Protein AF-A0A2S9G5W4-F1 (afdb_monomer_lite)

Sequence (85 aa):
PVLGEITVENLQRLTGGASRTTWAFDALGDGRRALILRTGPRADIHASMELEAHVQQRAAAAGAPVPHILAADNSPAAVGDPFLI

Foldseek 3Di:
DDPPDWDKADWAWDPDDPAWTKTWIWTDDPHIDIDMKTWDADDPPDDAQVRVLVVQVVCVVVVHPGDHWPDWDCDCVPPNGTMTD

Radius of gyration: 13.3 Å; chains: 1; bounding box: 33×28×31 Å

Structure (mmCIF, N/CA/C/O backbone):
data_AF-A0A2S9G5W4-F1
#
_entry.id   AF-A0A2S9G5W4-F1
#
loop_
_atom_site.group_PDB
_atom_site.id
_atom_site.type_symbol
_atom_site.label_atom_id
_atom_site.label_alt_id
_atom_site.label_comp_id
_atom_site.label_asym_id
_atom_site.label_entity_id
_atom_site.label_seq_id
_atom_site.pdbx_PDB_ins_code
_atom_site.Cartn_x
_atom_site.Cartn_y
_atom_site.Cartn_z
_atom_site.occupancy
_atom_site.B_iso_or_equiv
_atom_site.auth_seq_id
_atom_site.auth_comp_id
_atom_site.auth_asym_id
_atom_site.auth_atom_id
_atom_site.pdbx_PDB_model_num
ATOM 1 N N . PRO A 1 1 ? -12.647 -3.430 -1.997 1.00 58.84 1 PRO A N 1
ATOM 2 C CA . PRO A 1 1 ? -13.785 -2.506 -2.231 1.00 58.84 1 PRO A CA 1
ATOM 3 C C . PRO A 1 1 ? -13.488 -1.687 -3.489 1.00 58.84 1 PRO A C 1
ATOM 5 O O . PRO A 1 1 ? -12.355 -1.238 -3.622 1.00 58.84 1 PRO A O 1
ATOM 8 N N . VAL A 1 2 ? -14.443 -1.529 -4.409 1.00 68.50 2 VAL A N 1
ATOM 9 C CA . VAL A 1 2 ? -14.288 -0.605 -5.547 1.00 68.50 2 VAL A CA 1
ATOM 10 C C . VAL A 1 2 ? -14.703 0.776 -5.057 1.00 68.50 2 VAL A C 1
ATOM 12 O O . VAL A 1 2 ? -15.783 0.908 -4.490 1.00 68.50 2 VAL A O 1
ATOM 15 N N . LEU A 1 3 ? -13.829 1.774 -5.198 1.00 69.25 3 LEU A N 1
ATOM 16 C CA . LEU A 1 3 ? -14.067 3.096 -4.613 1.00 69.25 3 LEU A CA 1
ATOM 17 C C . LEU A 1 3 ? -14.963 4.001 -5.488 1.00 69.25 3 LEU A C 1
ATOM 19 O O . LEU A 1 3 ? -15.425 5.017 -4.987 1.00 69.25 3 LEU A O 1
ATOM 23 N N . GLY A 1 4 ? -15.212 3.650 -6.758 1.00 79.50 4 GLY A N 1
ATOM 24 C CA . GLY A 1 4 ? -15.904 4.509 -7.734 1.00 79.50 4 GLY A CA 1
ATOM 25 C C . GLY A 1 4 ? -14.936 5.331 -8.594 1.00 79.50 4 GLY A C 1
ATOM 26 O O . GLY A 1 4 ? -13.769 4.961 -8.722 1.00 79.50 4 GLY A O 1
ATOM 27 N N . GLU A 1 5 ? -15.418 6.416 -9.204 1.00 87.25 5 GLU A N 1
ATOM 28 C CA . GLU A 1 5 ? -14.564 7.413 -9.866 1.00 87.25 5 GLU A CA 1
ATOM 29 C C . GLU A 1 5 ? -13.879 8.276 -8.798 1.00 87.25 5 GLU A C 1
ATOM 31 O O . GLU A 1 5 ? -14.549 8.825 -7.924 1.00 87.25 5 GLU A O 1
ATOM 36 N N . ILE A 1 6 ? -12.545 8.349 -8.838 1.00 91.50 6 ILE A N 1
ATOM 37 C CA . ILE A 1 6 ? -11.728 8.982 -7.796 1.00 91.50 6 ILE A CA 1
ATOM 38 C C . ILE A 1 6 ? -10.731 9.939 -8.431 1.00 91.50 6 ILE A C 1
ATOM 40 O O . ILE A 1 6 ? -10.036 9.566 -9.378 1.00 91.50 6 ILE A O 1
ATOM 44 N N . THR A 1 7 ? -10.560 11.108 -7.825 1.00 95.44 7 THR A N 1
ATOM 45 C CA . THR A 1 7 ? -9.409 11.977 -8.088 1.00 95.44 7 THR A CA 1
ATOM 46 C C . THR A 1 7 ? -8.307 11.689 -7.073 1.00 95.44 7 THR A C 1
ATOM 48 O O . TH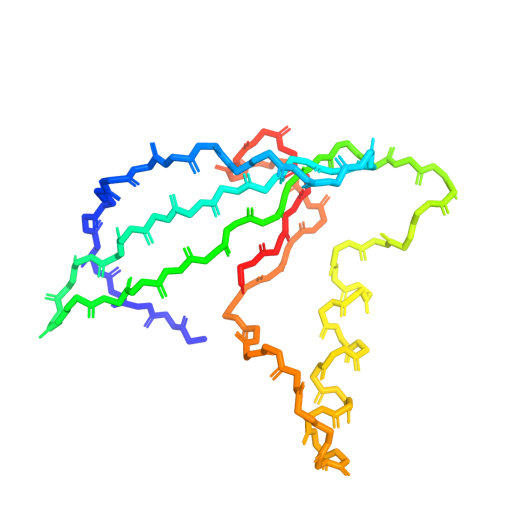R A 1 7 ? -8.565 11.607 -5.871 1.00 95.44 7 THR A O 1
ATOM 51 N N . VAL A 1 8 ? -7.069 11.544 -7.551 1.00 95.00 8 VAL A N 1
ATOM 52 C CA . VAL A 1 8 ? -5.882 11.396 -6.698 1.00 95.00 8 VAL A CA 1
ATOM 53 C C . VAL A 1 8 ? -5.195 12.748 -6.536 1.00 95.00 8 VAL A C 1
ATOM 55 O O . VAL A 1 8 ? -4.821 13.374 -7.526 1.00 95.00 8 VAL A O 1
ATOM 58 N N . GLU A 1 9 ? -4.986 13.175 -5.292 1.00 97.38 9 GLU A N 1
ATOM 59 C CA . GLU A 1 9 ? -4.309 14.432 -4.948 1.00 97.38 9 GLU A CA 1
ATOM 60 C C . GLU A 1 9 ? -3.184 14.228 -3.922 1.00 97.38 9 GLU A C 1
ATOM 62 O O . GLU A 1 9 ? -3.054 13.167 -3.311 1.00 97.38 9 GLU A O 1
ATOM 67 N N . ASN A 1 10 ? -2.364 15.269 -3.726 1.00 96.88 10 ASN A N 1
ATOM 68 C CA . ASN A 1 10 ? -1.312 15.348 -2.701 1.00 96.88 10 ASN A CA 1
ATOM 69 C C . ASN A 1 10 ? -0.355 14.143 -2.681 1.00 96.88 10 ASN A C 1
ATOM 71 O O . ASN A 1 10 ? 0.078 13.700 -1.618 1.00 96.88 10 ASN A O 1
ATOM 75 N N . LEU A 1 11 ? -0.017 13.611 -3.860 1.00 96.75 11 LEU A N 1
ATOM 76 C CA . LEU A 1 11 ? 0.910 12.493 -3.987 1.00 96.75 11 LEU A CA 1
ATOM 77 C C . LEU A 1 11 ? 2.313 12.906 -3.520 1.00 96.75 11 LEU A C 1
ATOM 79 O O . LEU A 1 11 ? 3.002 13.690 -4.176 1.00 96.75 11 LEU A O 1
ATOM 83 N N . GLN A 1 12 ? 2.752 12.341 -2.401 1.00 96.75 12 GLN A N 1
ATOM 84 C CA . GLN A 1 12 ? 4.032 12.643 -1.777 1.00 96.75 12 GLN A CA 1
ATOM 85 C C . GLN A 1 12 ? 4.813 11.364 -1.493 1.00 96.75 12 GLN A C 1
ATOM 87 O O . GLN A 1 12 ? 4.327 10.443 -0.838 1.00 96.75 12 GLN A O 1
ATOM 92 N N . ARG A 1 13 ? 6.074 11.326 -1.930 1.00 94.94 13 ARG A N 1
ATOM 93 C CA . ARG A 1 13 ? 6.992 10.244 -1.566 1.00 94.94 13 ARG A CA 1
ATOM 94 C C . ARG A 1 13 ? 7.397 10.382 -0.101 1.00 94.94 13 ARG A C 1
ATOM 96 O O . ARG A 1 13 ? 7.885 11.436 0.305 1.00 94.94 13 ARG A O 1
ATOM 103 N N . LEU A 1 14 ? 7.243 9.313 0.674 1.00 93.94 14 LEU A N 1
ATOM 104 C CA . LEU A 1 14 ? 7.696 9.256 2.061 1.00 93.94 14 LEU A CA 1
ATOM 105 C C . LEU A 1 14 ? 9.140 8.753 2.131 1.00 93.94 14 LEU A C 1
ATOM 107 O O . LEU A 1 14 ? 9.550 7.859 1.386 1.00 93.94 14 LEU A O 1
ATOM 111 N N . THR A 1 15 ? 9.921 9.327 3.043 1.00 84.31 15 THR A N 1
ATOM 112 C CA . THR A 1 15 ? 11.290 8.893 3.324 1.00 84.31 15 THR A CA 1
ATOM 113 C C . THR A 1 15 ? 11.261 7.801 4.393 1.00 84.31 15 THR A C 1
ATOM 115 O O . THR A 1 15 ? 11.006 8.052 5.566 1.00 84.31 15 THR A O 1
ATOM 118 N N . GLY A 1 16 ? 11.487 6.555 3.979 1.00 68.50 16 GLY A N 1
ATOM 119 C CA . GLY A 1 16 ? 11.495 5.399 4.876 1.00 68.50 16 GLY A CA 1
ATOM 120 C C . GLY A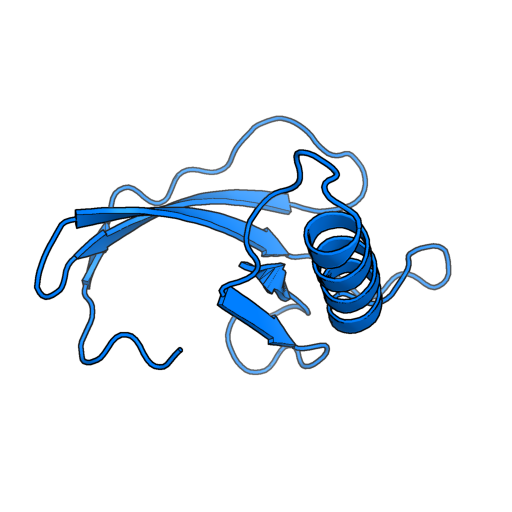 1 16 ? 11.124 4.114 4.143 1.00 68.50 16 GLY A C 1
ATOM 121 O O . GLY A 1 16 ? 10.081 4.040 3.498 1.00 68.50 16 GLY A O 1
ATOM 122 N N . GLY A 1 17 ? 11.992 3.105 4.237 1.00 61.88 17 GLY A N 1
ATOM 123 C CA . GLY A 1 17 ? 11.855 1.830 3.529 1.00 61.88 17 GLY A CA 1
ATOM 124 C C . GLY A 1 17 ? 12.999 1.615 2.544 1.00 61.88 17 GLY A C 1
ATOM 125 O O . GLY A 1 17 ? 12.991 2.151 1.444 1.00 61.88 17 GLY A O 1
ATOM 126 N N . ALA A 1 18 ? 13.993 0.818 2.939 1.00 65.06 18 ALA A N 1
ATOM 127 C CA . ALA A 1 18 ? 15.113 0.471 2.060 1.00 65.06 18 ALA A CA 1
ATOM 128 C C . ALA A 1 18 ? 14.690 -0.464 0.908 1.00 65.06 18 ALA A C 1
ATOM 130 O O . ALA A 1 18 ? 15.326 -0.478 -0.139 1.00 65.06 18 ALA A O 1
ATOM 131 N N . SER A 1 19 ? 13.613 -1.234 1.097 1.00 76.81 19 SER A N 1
ATOM 132 C CA . SER A 1 19 ? 13.189 -2.282 0.158 1.00 76.81 19 SER A CA 1
ATOM 133 C C . SER A 1 19 ? 12.156 -1.830 -0.873 1.00 76.81 19 SER A C 1
ATOM 135 O O . SER A 1 19 ? 12.094 -2.395 -1.960 1.00 76.81 19 SER A O 1
ATOM 137 N N . ARG A 1 20 ? 11.301 -0.860 -0.526 1.00 89.00 20 ARG A N 1
ATOM 138 C CA . ARG A 1 20 ? 10.152 -0.428 -1.338 1.00 89.00 20 ARG A CA 1
ATOM 139 C C . ARG A 1 20 ? 9.920 1.063 -1.193 1.00 89.00 20 ARG A C 1
ATOM 141 O O . ARG A 1 20 ? 10.153 1.627 -0.126 1.00 89.00 20 ARG A O 1
ATOM 148 N N . THR A 1 21 ? 9.406 1.675 -2.251 1.00 92.38 21 THR A N 1
ATOM 149 C CA . THR A 1 21 ? 8.974 3.067 -2.200 1.00 92.38 21 THR A CA 1
ATOM 150 C C . THR A 1 21 ? 7.594 3.154 -1.564 1.00 92.38 21 THR A C 1
ATOM 152 O O . THR A 1 21 ? 6.685 2.401 -1.913 1.00 92.38 21 THR A O 1
ATOM 155 N N . THR A 1 22 ? 7.442 4.102 -0.644 1.00 94.62 22 THR A N 1
ATOM 156 C CA . THR A 1 22 ? 6.165 4.415 -0.007 1.00 94.62 22 THR A CA 1
ATOM 157 C C . THR A 1 22 ? 5.724 5.814 -0.418 1.00 94.62 22 THR A C 1
ATOM 159 O O . THR A 1 22 ? 6.525 6.751 -0.406 1.00 94.62 22 THR A O 1
ATOM 162 N N . TRP A 1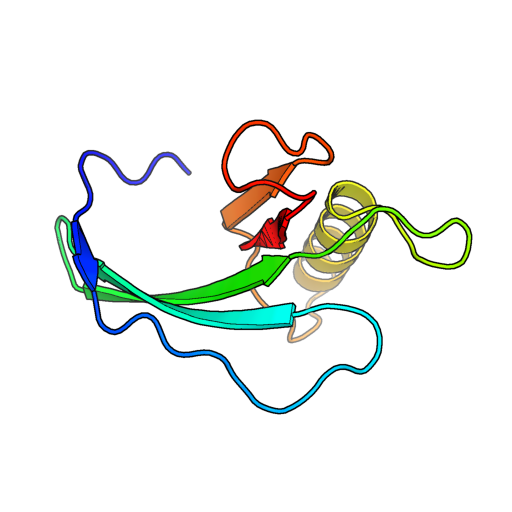 23 ? 4.451 5.955 -0.763 1.00 96.12 23 TRP A N 1
ATOM 163 C CA . TRP A 1 23 ? 3.807 7.220 -1.088 1.00 96.12 23 TRP A CA 1
ATOM 164 C C . TRP A 1 23 ? 2.604 7.435 -0.177 1.00 96.12 23 TRP A C 1
ATOM 166 O O . TRP A 1 23 ? 1.881 6.485 0.107 1.00 96.12 23 TRP A O 1
ATOM 176 N N . ALA A 1 24 ? 2.375 8.673 0.241 1.00 97.25 24 ALA A N 1
ATOM 177 C CA . ALA A 1 24 ? 1.096 9.118 0.777 1.00 97.25 24 ALA A CA 1
ATOM 178 C C . ALA A 1 24 ? 0.329 9.867 -0.316 1.00 97.25 24 ALA A C 1
ATOM 180 O O . ALA A 1 24 ? 0.943 10.565 -1.122 1.00 97.25 24 ALA A O 1
ATOM 181 N N . PHE A 1 25 ? -0.989 9.709 -0.357 1.00 97.38 25 PHE A N 1
ATOM 182 C CA . PHE A 1 25 ? -1.863 10.434 -1.279 1.00 97.38 25 PHE A CA 1
ATOM 183 C C . PHE A 1 25 ? -3.285 10.518 -0.725 1.00 97.38 25 PHE A C 1
ATOM 185 O O . PHE A 1 25 ? -3.654 9.780 0.189 1.00 97.38 25 PHE A O 1
ATOM 192 N N . ASP A 1 26 ? -4.097 11.398 -1.298 1.00 97.50 26 ASP A N 1
ATOM 193 C CA . ASP 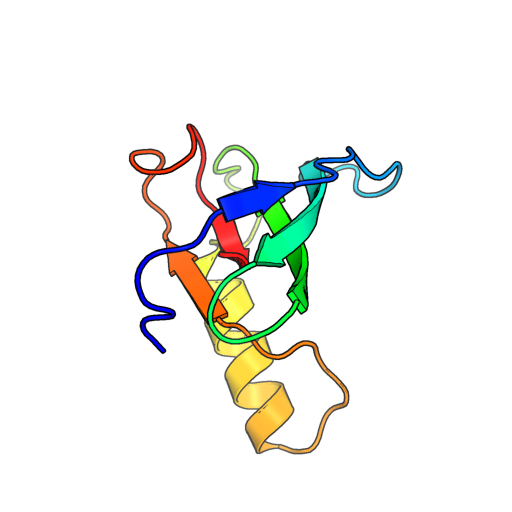A 1 26 ? -5.524 11.479 -1.020 1.00 97.50 26 ASP A CA 1
ATOM 194 C C . ASP A 1 26 ? -6.337 10.922 -2.187 1.00 97.50 26 ASP A C 1
ATOM 196 O O . ASP A 1 26 ? -6.080 11.239 -3.346 1.00 97.50 26 ASP A O 1
ATOM 200 N N . ALA A 1 27 ? -7.350 10.124 -1.863 1.00 95.00 27 ALA A N 1
ATOM 201 C CA . ALA A 1 27 ? -8.412 9.701 -2.764 1.00 95.00 27 ALA A CA 1
ATOM 202 C C . ALA A 1 27 ? -9.669 10.540 -2.490 1.00 95.00 27 ALA A C 1
ATOM 204 O O . ALA A 1 27 ? -10.208 10.495 -1.379 1.00 95.00 27 ALA A O 1
ATOM 205 N N . LEU A 1 28 ? -10.124 11.302 -3.486 1.00 95.31 28 LEU A N 1
ATOM 206 C CA . LEU A 1 28 ? -11.326 12.132 -3.425 1.00 95.31 28 LEU A CA 1
ATOM 207 C C . LEU A 1 28 ? -12.437 11.501 -4.276 1.00 95.31 28 LEU A C 1
ATOM 209 O O . LEU A 1 28 ? -12.308 11.418 -5.495 1.00 95.31 28 LEU A O 1
ATOM 213 N N . GLY A 1 29 ? -13.515 11.076 -3.618 1.00 90.81 29 GLY A N 1
ATOM 214 C CA . GLY A 1 29 ? -14.775 10.624 -4.227 1.00 90.81 29 GLY A CA 1
ATOM 215 C C . GLY A 1 29 ? -15.950 11.186 -3.423 1.00 90.81 29 GLY A C 1
ATOM 216 O O . GLY A 1 29 ? -15.995 12.388 -3.172 1.00 90.81 29 GLY A O 1
ATOM 217 N N . ASP A 1 30 ? -16.823 10.323 -2.893 1.00 88.62 30 ASP A N 1
ATOM 218 C CA . ASP A 1 30 ? -17.890 10.714 -1.941 1.00 88.62 30 ASP A CA 1
ATOM 219 C C . ASP A 1 30 ? -17.360 11.376 -0.650 1.00 88.62 30 ASP A C 1
ATOM 221 O O . ASP A 1 30 ? -18.096 11.991 0.121 1.00 88.62 30 ASP A O 1
ATOM 225 N N . GLY A 1 31 ? -16.060 11.242 -0.400 1.00 90.44 31 GLY A N 1
ATOM 226 C CA . GLY A 1 31 ? -15.325 11.951 0.631 1.00 90.44 31 GLY A CA 1
ATOM 227 C C . GLY A 1 31 ? -13.827 11.890 0.354 1.00 90.44 31 GLY A C 1
ATOM 228 O O . GLY A 1 31 ? -13.379 11.263 -0.609 1.00 90.44 31 GLY A O 1
ATOM 229 N N . ARG A 1 32 ? -13.043 12.530 1.222 1.00 94.00 32 ARG A N 1
ATOM 230 C CA . ARG A 1 32 ? -11.579 12.471 1.178 1.00 94.00 32 ARG A CA 1
ATOM 231 C C . ARG A 1 32 ? -11.073 11.343 2.068 1.00 94.00 32 ARG A C 1
ATOM 233 O O . ARG A 1 32 ? -11.392 11.300 3.256 1.00 94.00 32 ARG A O 1
ATOM 240 N N . ARG A 1 33 ? -10.246 10.460 1.511 1.00 94.31 33 ARG A N 1
ATOM 241 C CA . ARG A 1 33 ? -9.549 9.404 2.250 1.00 94.31 33 ARG A CA 1
ATOM 242 C C . ARG A 1 33 ? -8.044 9.516 2.024 1.00 94.31 33 ARG A C 1
ATOM 244 O O . ARG A 1 33 ? -7.589 9.395 0.892 1.00 94.31 33 ARG A O 1
ATOM 251 N N . ALA A 1 34 ? -7.286 9.680 3.104 1.00 96.50 34 ALA A N 1
ATOM 252 C CA . ALA A 1 34 ? -5.830 9.579 3.067 1.00 96.50 34 ALA A CA 1
ATOM 253 C C . ALA A 1 34 ? -5.410 8.106 2.939 1.00 96.50 34 ALA A C 1
ATOM 255 O O . ALA A 1 34 ? -5.913 7.252 3.675 1.00 96.50 34 ALA A O 1
ATOM 256 N N . LEU A 1 35 ? -4.507 7.817 2.007 1.00 96.38 35 LEU A N 1
ATOM 257 C CA . LEU A 1 35 ? -4.061 6.477 1.638 1.00 96.38 35 LEU A CA 1
ATOM 258 C C . LEU A 1 35 ? -2.539 6.402 1.530 1.00 96.38 35 LEU A C 1
ATOM 260 O O . LEU A 1 35 ? -1.852 7.405 1.331 1.00 96.38 35 LEU A O 1
ATOM 264 N N . ILE A 1 36 ? -2.026 5.178 1.648 1.00 96.19 36 ILE A N 1
ATOM 265 C CA . ILE A 1 36 ? -0.613 4.861 1.476 1.00 96.19 36 ILE A CA 1
ATOM 266 C C . ILE A 1 36 ? -0.481 3.879 0.319 1.00 96.19 36 ILE A C 1
ATOM 268 O O . ILE A 1 36 ? -1.168 2.870 0.296 1.00 96.19 36 ILE A O 1
ATOM 272 N N . LEU A 1 37 ? 0.425 4.148 -0.614 1.00 95.62 37 LEU A N 1
ATOM 273 C CA . LEU A 1 37 ? 0.841 3.203 -1.645 1.00 95.62 37 LEU A CA 1
ATOM 274 C C . LEU A 1 37 ? 2.239 2.697 -1.299 1.00 95.62 37 LEU A C 1
ATOM 276 O O . LEU A 1 37 ? 3.178 3.486 -1.185 1.00 95.62 37 LEU A O 1
ATOM 280 N N . ARG A 1 38 ? 2.399 1.381 -1.186 1.00 95.00 38 ARG A N 1
ATOM 281 C CA . ARG A 1 38 ? 3.710 0.724 -1.146 1.00 95.00 38 ARG A CA 1
ATOM 282 C C . ARG A 1 38 ? 3.936 0.033 -2.478 1.00 95.00 38 ARG A C 1
ATOM 284 O O . ARG A 1 38 ? 3.127 -0.792 -2.885 1.00 95.00 38 ARG A O 1
ATOM 291 N N . THR A 1 39 ? 5.036 0.360 -3.143 1.00 94.75 39 THR A N 1
ATOM 292 C CA . THR A 1 39 ? 5.354 -0.153 -4.478 1.00 94.75 39 THR A CA 1
ATOM 293 C C . THR A 1 39 ? 6.854 -0.377 -4.650 1.00 94.75 39 THR A C 1
ATOM 295 O O . THR A 1 39 ? 7.678 0.283 -4.007 1.00 94.75 39 THR A O 1
ATOM 298 N N . GLY A 1 40 ? 7.224 -1.345 -5.476 1.00 91.00 40 GLY A N 1
ATOM 299 C CA . GLY A 1 40 ? 8.611 -1.594 -5.841 1.00 91.00 40 GLY A CA 1
ATOM 300 C C . GLY A 1 40 ? 8.799 -2.942 -6.525 1.00 91.00 40 GLY A C 1
ATOM 301 O O . GLY A 1 40 ? 7.922 -3.807 -6.433 1.00 91.00 40 GLY A O 1
ATOM 302 N N . PRO A 1 41 ? 9.958 -3.142 -7.169 1.00 85.25 41 PRO A N 1
ATOM 303 C CA . PRO A 1 41 ? 10.205 -4.315 -7.982 1.00 85.25 41 PRO A CA 1
ATOM 304 C C . PRO A 1 41 ? 10.117 -5.587 -7.145 1.00 85.25 41 PRO A C 1
ATOM 306 O O . PRO A 1 41 ? 10.423 -5.616 -5.946 1.00 85.25 41 PRO A O 1
ATOM 309 N N . ARG A 1 42 ? 9.733 -6.680 -7.804 1.00 72.94 42 ARG A N 1
ATOM 310 C CA . ARG A 1 42 ? 9.820 -8.001 -7.194 1.00 72.94 42 ARG A CA 1
ATOM 311 C C . ARG A 1 42 ? 11.298 -8.330 -6.977 1.00 72.94 42 ARG A C 1
ATOM 313 O O . ARG A 1 42 ? 12.037 -8.497 -7.939 1.00 72.94 42 ARG A O 1
ATOM 320 N N . ALA A 1 43 ? 11.714 -8.424 -5.720 1.00 70.88 43 ALA A N 1
ATOM 321 C CA . ALA A 1 43 ? 13.020 -8.952 -5.351 1.00 70.88 43 ALA A CA 1
ATOM 322 C C . ALA A 1 43 ? 12.839 -10.346 -4.747 1.00 70.88 43 ALA A C 1
ATOM 324 O O . ALA A 1 43 ? 11.927 -10.544 -3.944 1.00 70.88 43 ALA A O 1
ATOM 325 N N . ASP A 1 44 ? 13.723 -11.286 -5.083 1.00 65.81 44 ASP A N 1
ATOM 326 C CA . ASP A 1 44 ? 13.630 -12.687 -4.635 1.00 65.81 44 ASP A CA 1
ATOM 327 C C . ASP A 1 44 ? 13.666 -12.847 -3.105 1.00 65.81 44 ASP A C 1
ATOM 329 O O . ASP A 1 44 ? 13.180 -13.834 -2.561 1.00 65.81 44 ASP A O 1
ATOM 333 N N . ILE A 1 45 ? 14.206 -11.850 -2.400 1.00 78.12 45 ILE A N 1
ATOM 334 C CA . ILE A 1 45 ? 14.314 -11.816 -0.937 1.00 78.12 45 ILE A CA 1
ATOM 335 C C . ILE A 1 45 ? 13.068 -11.256 -0.231 1.00 78.12 45 ILE A C 1
ATOM 337 O O . ILE A 1 45 ? 12.991 -11.297 0.997 1.00 78.12 45 ILE A O 1
ATOM 341 N N . HIS A 1 46 ? 12.113 -10.681 -0.967 1.00 81.44 46 HIS A N 1
ATOM 342 C CA . HIS A 1 46 ? 10.940 -10.022 -0.394 1.00 81.44 46 HIS A CA 1
ATOM 343 C C . HIS A 1 46 ? 9.664 -10.809 -0.695 1.00 81.44 46 HIS A C 1
ATOM 345 O O . HIS A 1 46 ? 9.468 -11.314 -1.800 1.00 81.44 46 HIS A O 1
ATOM 351 N N . ALA A 1 47 ? 8.766 -10.882 0.292 1.00 86.88 47 ALA A N 1
ATOM 352 C CA . ALA A 1 47 ? 7.429 -11.424 0.085 1.00 86.88 47 ALA A CA 1
ATOM 353 C C . ALA A 1 47 ? 6.719 -10.660 -1.044 1.00 86.88 47 ALA A C 1
ATOM 355 O O . ALA A 1 47 ? 6.923 -9.457 -1.223 1.00 86.88 47 ALA A O 1
ATOM 356 N N . SER A 1 48 ? 5.876 -11.346 -1.815 1.00 92.62 48 SER A N 1
ATOM 357 C CA . SER A 1 48 ? 5.058 -10.677 -2.827 1.00 92.62 48 SER A CA 1
ATOM 358 C C . SER A 1 48 ? 4.066 -9.706 -2.166 1.00 92.62 48 SER A C 1
ATOM 360 O O . SER A 1 48 ? 3.756 -9.836 -0.978 1.00 92.62 48 SER A O 1
ATOM 362 N N . MET A 1 49 ? 3.572 -8.718 -2.915 1.00 94.50 49 MET A N 1
ATOM 363 C CA . MET A 1 49 ? 2.647 -7.717 -2.369 1.00 94.50 49 MET A CA 1
ATOM 364 C C . MET A 1 49 ? 1.332 -8.354 -1.919 1.00 94.50 49 MET A C 1
ATOM 366 O O . MET A 1 49 ? 0.843 -8.051 -0.833 1.00 94.50 49 MET A O 1
ATOM 370 N N . GLU A 1 50 ? 0.807 -9.303 -2.696 1.00 95.88 50 GLU A N 1
ATOM 371 C CA . GLU A 1 50 ? -0.390 -10.061 -2.312 1.00 95.88 50 GLU A CA 1
ATOM 372 C C . GLU A 1 50 ? -0.160 -10.933 -1.071 1.00 95.88 50 GLU A C 1
ATOM 374 O O . GLU A 1 50 ? -1.056 -11.054 -0.236 1.00 95.88 50 GLU A O 1
ATOM 379 N N . LEU A 1 51 ? 1.037 -11.513 -0.901 1.00 95.62 51 LEU A N 1
ATOM 380 C CA . LEU A 1 51 ? 1.354 -12.294 0.296 1.00 95.62 51 LEU A CA 1
ATOM 381 C C . LEU A 1 51 ? 1.424 -11.396 1.539 1.00 95.62 51 LEU A C 1
ATOM 383 O O . LEU A 1 51 ? 0.838 -11.735 2.567 1.00 95.62 51 LEU A O 1
ATOM 387 N N . GLU A 1 52 ? 2.081 -10.236 1.449 1.00 94.50 52 GLU A N 1
ATOM 388 C CA . GLU A 1 52 ? 2.094 -9.246 2.538 1.00 94.50 52 GLU A CA 1
ATOM 389 C C . GLU A 1 52 ? 0.688 -8.744 2.880 1.00 94.50 52 GLU A C 1
ATOM 391 O O . GLU A 1 52 ? 0.351 -8.602 4.059 1.00 94.50 52 GLU A O 1
ATOM 396 N N . ALA A 1 53 ? -0.139 -8.488 1.866 1.00 96.94 53 ALA A N 1
ATOM 397 C CA . ALA A 1 53 ? -1.533 -8.111 2.045 1.00 96.94 53 ALA A CA 1
ATOM 398 C C . ALA A 1 53 ? -2.327 -9.209 2.765 1.00 96.94 53 ALA A C 1
ATOM 400 O O . ALA A 1 53 ? -3.025 -8.924 3.739 1.00 96.94 53 ALA A O 1
ATOM 401 N N . HIS A 1 54 ? -2.181 -10.467 2.341 1.00 97.69 54 HIS A N 1
ATOM 402 C CA . HIS A 1 54 ? -2.894 -11.588 2.944 1.00 97.69 54 HIS A CA 1
ATOM 403 C C . HIS A 1 54 ? -2.500 -11.792 4.411 1.00 97.69 54 HIS A C 1
ATOM 405 O O . HIS A 1 54 ? -3.368 -11.945 5.269 1.00 97.69 54 HIS A O 1
ATOM 411 N N . VAL A 1 55 ? -1.204 -11.731 4.731 1.00 97.44 55 VAL A N 1
ATOM 412 C CA . VAL A 1 55 ? -0.720 -11.837 6.117 1.00 97.44 55 VAL A CA 1
ATOM 413 C C . VAL A 1 55 ? -1.307 -10.726 6.989 1.00 97.44 55 VAL A C 1
ATOM 415 O O . VAL A 1 55 ? -1.809 -11.013 8.076 1.00 97.44 55 VAL A O 1
ATOM 418 N N . GLN A 1 56 ? -1.318 -9.478 6.510 1.00 97.50 56 GLN A N 1
ATOM 419 C CA . GLN A 1 56 ? -1.918 -8.360 7.245 1.00 97.50 56 GLN A CA 1
ATOM 420 C C . GLN A 1 56 ? -3.429 -8.538 7.427 1.00 97.50 56 GLN A C 1
ATOM 422 O O . GLN A 1 56 ? -3.931 -8.370 8.532 1.00 97.50 56 GLN A O 1
ATOM 427 N N . GLN A 1 57 ? -4.164 -8.967 6.401 1.00 97.75 57 GLN A N 1
ATOM 428 C CA . GLN A 1 57 ? -5.600 -9.243 6.526 1.00 97.75 57 GLN A CA 1
ATO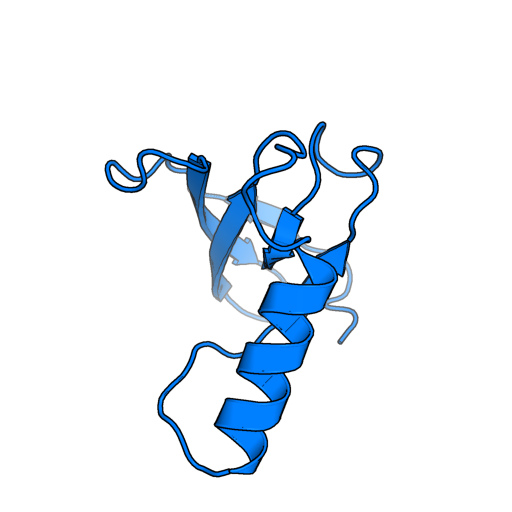M 429 C C . GLN A 1 57 ? -5.894 -10.341 7.560 1.00 97.75 57 GLN A C 1
ATOM 431 O O . GLN A 1 57 ? -6.827 -10.215 8.354 1.00 97.75 57 GLN A O 1
ATOM 436 N N . ARG A 1 58 ? -5.081 -11.405 7.600 1.00 98.19 58 ARG A N 1
ATOM 437 C CA . ARG A 1 58 ? -5.200 -12.469 8.611 1.00 98.19 58 ARG A CA 1
ATOM 438 C C . ARG A 1 58 ? -4.855 -11.963 10.011 1.00 98.19 58 ARG A C 1
ATOM 440 O O . ARG A 1 58 ? -5.549 -12.317 10.959 1.00 98.19 58 ARG A O 1
ATOM 447 N N . ALA A 1 59 ? -3.832 -11.121 10.142 1.00 98.31 59 ALA A N 1
ATOM 448 C CA . ALA A 1 59 ? -3.478 -10.486 11.408 1.00 98.31 59 ALA A CA 1
ATOM 449 C C . ALA A 1 59 ? -4.603 -9.564 11.914 1.00 98.31 59 ALA A C 1
ATOM 451 O O . ALA A 1 59 ? -4.957 -9.630 13.090 1.00 98.31 59 ALA A O 1
ATOM 452 N N . ALA A 1 60 ? -5.231 -8.785 11.026 1.00 98.00 60 ALA A N 1
ATOM 453 C CA . ALA A 1 60 ? -6.400 -7.968 11.350 1.00 98.00 60 ALA A CA 1
ATOM 454 C C . ALA A 1 60 ? -7.574 -8.829 11.842 1.00 98.00 60 ALA A C 1
ATOM 456 O O . ALA A 1 60 ? -8.187 -8.513 12.858 1.00 98.00 60 ALA A O 1
ATOM 457 N N . ALA A 1 61 ? -7.849 -9.956 11.173 1.00 97.94 61 ALA A N 1
ATOM 458 C CA . ALA A 1 61 ? -8.881 -10.905 11.599 1.00 97.94 61 ALA A CA 1
ATOM 459 C C . ALA A 1 61 ? -8.592 -11.537 12.975 1.00 97.94 61 ALA A C 1
ATOM 461 O O . ALA A 1 61 ? -9.520 -11.943 13.670 1.00 97.94 61 ALA A O 1
ATOM 462 N N . ALA A 1 62 ? -7.321 -11.594 13.383 1.00 98.38 62 ALA A N 1
ATOM 463 C CA . ALA A 1 62 ? -6.893 -12.023 14.712 1.00 98.38 62 ALA A CA 1
ATOM 464 C C . ALA A 1 62 ? -6.856 -10.880 15.753 1.00 98.38 62 ALA A C 1
ATOM 466 O O . ALA A 1 62 ? -6.476 -11.115 16.897 1.00 98.38 62 ALA A O 1
ATOM 467 N N . GLY A 1 63 ? -7.241 -9.653 15.380 1.00 98.00 63 GLY A N 1
ATOM 468 C CA . GLY A 1 63 ? -7.297 -8.489 16.271 1.00 98.00 63 GLY A CA 1
ATOM 469 C C . GLY A 1 63 ? -5.998 -7.684 16.379 1.00 98.00 63 GLY A C 1
ATOM 470 O O . GLY A 1 63 ? -5.906 -6.798 17.228 1.00 98.00 63 GLY A O 1
ATOM 471 N N . ALA A 1 64 ? -4.991 -7.959 15.545 1.00 98.31 64 ALA A N 1
ATOM 472 C CA . ALA A 1 64 ? -3.765 -7.166 15.529 1.00 98.31 64 ALA A CA 1
ATOM 473 C C . ALA A 1 64 ? -4.012 -5.757 14.942 1.00 98.31 64 ALA A C 1
ATOM 475 O O . ALA A 1 64 ? -4.757 -5.627 13.965 1.00 98.31 64 ALA A O 1
ATOM 476 N N . PRO A 1 65 ? -3.362 -4.701 15.472 1.00 97.12 65 PRO A N 1
ATOM 477 C CA . PRO A 1 65 ? -3.498 -3.338 14.964 1.00 97.12 65 PRO A CA 1
ATOM 478 C C . PRO A 1 65 ? -2.642 -3.146 13.706 1.00 97.12 65 PRO A C 1
ATOM 480 O O . PRO A 1 65 ? -1.522 -2.642 13.760 1.00 97.12 65 PRO A O 1
ATOM 483 N N . VAL A 1 66 ? -3.165 -3.580 12.564 1.00 97.12 66 VAL A N 1
ATOM 484 C CA . VAL A 1 66 ? -2.504 -3.470 11.256 1.00 97.12 66 VAL A CA 1
ATOM 485 C C . VAL A 1 66 ? -3.317 -2.593 10.297 1.00 97.12 66 VAL A C 1
ATOM 487 O O . VAL A 1 66 ? -4.524 -2.430 10.496 1.00 97.12 66 VAL A O 1
ATOM 490 N N . PRO A 1 67 ? -2.689 -2.026 9.251 1.00 94.44 67 PRO A N 1
ATOM 491 C CA . PRO A 1 67 ? -3.407 -1.285 8.220 1.00 94.44 67 PRO A CA 1
ATOM 492 C C . PRO A 1 67 ? -4.483 -2.131 7.527 1.00 94.44 67 PRO A C 1
ATOM 494 O O . PRO A 1 67 ? -4.315 -3.332 7.304 1.00 94.44 67 PRO A O 1
ATOM 497 N N . HIS A 1 68 ? -5.585 -1.486 7.145 1.00 94.94 68 HIS A N 1
ATOM 498 C CA . HIS A 1 68 ? -6.613 -2.116 6.324 1.00 94.94 68 HIS A CA 1
ATOM 499 C C . HIS A 1 68 ? -6.207 -2.082 4.848 1.00 94.94 68 HIS A C 1
ATOM 501 O O . HIS A 1 68 ? -6.099 -1.004 4.271 1.00 94.94 68 HIS A O 1
ATOM 507 N N . ILE A 1 69 ? -6.034 -3.259 4.247 1.00 96.00 69 ILE A N 1
ATOM 508 C CA . ILE A 1 69 ? -5.653 -3.389 2.838 1.00 96.00 69 ILE A CA 1
ATOM 509 C C . ILE A 1 69 ? -6.865 -3.158 1.934 1.00 96.00 69 ILE A C 1
ATOM 511 O O . ILE A 1 69 ? -7.861 -3.881 2.026 1.00 96.00 69 ILE A O 1
ATOM 515 N N . LEU A 1 70 ? -6.755 -2.191 1.027 1.00 94.44 70 LEU A N 1
ATOM 516 C CA . LEU A 1 70 ? -7.753 -1.887 0.006 1.00 94.44 70 LEU A CA 1
ATOM 517 C C . LEU A 1 70 ? -7.504 -2.648 -1.292 1.00 94.44 70 LEU A C 1
ATOM 519 O O . LEU A 1 70 ? -8.470 -3.115 -1.903 1.00 94.44 70 LEU A O 1
ATOM 523 N N . ALA A 1 71 ? -6.240 -2.769 -1.701 1.00 94.69 71 ALA A N 1
ATOM 524 C CA . ALA A 1 71 ? -5.843 -3.467 -2.918 1.00 94.69 71 ALA A CA 1
ATOM 525 C C . ALA A 1 71 ? -4.401 -3.978 -2.826 1.00 94.69 71 ALA A C 1
ATOM 527 O O . ALA A 1 71 ? -3.549 -3.360 -2.196 1.00 94.69 71 ALA A O 1
ATOM 528 N N . ALA A 1 72 ? -4.121 -5.093 -3.493 1.00 96.44 72 ALA A N 1
ATOM 529 C CA . ALA A 1 72 ? -2.766 -5.564 -3.736 1.00 96.44 72 ALA A CA 1
ATOM 530 C C . ALA A 1 72 ? -2.737 -6.331 -5.055 1.00 96.44 72 ALA A C 1
ATOM 532 O O . ALA A 1 72 ? -3.672 -7.077 -5.341 1.00 96.44 72 ALA A O 1
ATOM 533 N N . ASP A 1 73 ? -1.677 -6.137 -5.831 1.00 96.00 73 ASP A N 1
ATOM 534 C CA . ASP A 1 73 ? -1.472 -6.817 -7.107 1.00 96.00 73 ASP A CA 1
ATOM 535 C C . ASP A 1 73 ? 0.028 -7.060 -7.309 1.00 96.00 73 ASP A C 1
ATOM 537 O O . ASP A 1 73 ? 0.865 -6.177 -7.086 1.00 96.00 73 ASP A O 1
ATOM 541 N N . ASN A 1 74 ? 0.382 -8.280 -7.708 1.00 95.38 74 ASN A N 1
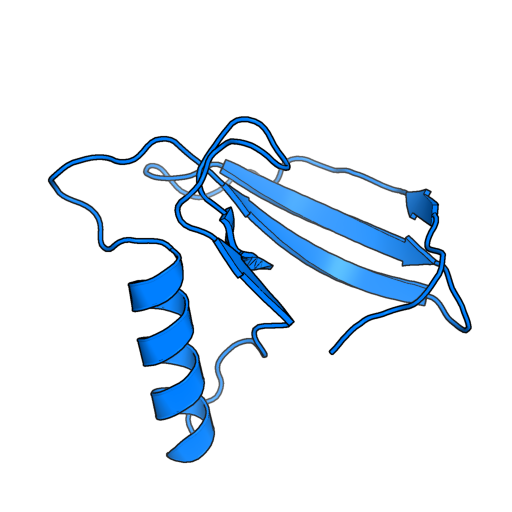ATOM 542 C CA . ASN A 1 74 ? 1.757 -8.629 -8.060 1.00 95.38 74 ASN A CA 1
ATOM 543 C C . ASN A 1 74 ? 2.136 -8.217 -9.492 1.00 95.38 74 ASN A C 1
ATOM 545 O O . ASN A 1 74 ? 3.302 -8.336 -9.873 1.00 95.38 74 ASN A O 1
ATOM 549 N N . SER A 1 75 ? 1.172 -7.768 -10.291 1.00 94.25 75 SER A N 1
ATOM 550 C CA . SER A 1 75 ? 1.379 -7.246 -11.633 1.00 94.25 75 SER A CA 1
ATOM 551 C C . SER A 1 75 ? 1.861 -5.791 -11.599 1.00 94.25 75 SER A C 1
ATOM 553 O O . SER A 1 75 ? 1.301 -4.971 -10.872 1.00 94.25 75 SER A O 1
ATOM 555 N N . PRO A 1 76 ? 2.836 -5.413 -12.445 1.00 93.69 76 PRO A N 1
ATOM 556 C CA . PRO A 1 76 ? 3.236 -4.018 -12.607 1.00 93.69 76 PRO A CA 1
ATOM 557 C C . PRO A 1 76 ? 2.249 -3.192 -13.448 1.00 93.69 76 PRO A C 1
ATOM 559 O O . PRO A 1 76 ? 2.433 -1.987 -13.593 1.00 93.69 76 PRO A O 1
ATOM 562 N N . ALA A 1 77 ? 1.217 -3.805 -14.037 1.00 95.56 77 ALA A N 1
ATOM 563 C CA . ALA A 1 77 ? 0.398 -3.177 -15.078 1.00 95.56 77 ALA A CA 1
ATOM 564 C C . ALA A 1 77 ? -0.300 -1.873 -14.647 1.00 95.56 77 ALA A C 1
ATOM 566 O O . ALA A 1 77 ? -0.499 -0.993 -15.479 1.00 95.56 77 ALA A O 1
ATOM 567 N N . ALA A 1 78 ? -0.670 -1.741 -13.370 1.00 92.81 78 ALA A N 1
ATOM 568 C CA . ALA A 1 78 ? -1.426 -0.587 -12.887 1.00 92.81 78 ALA A CA 1
ATOM 569 C C . ALA A 1 78 ? -0.547 0.634 -12.568 1.00 92.81 78 ALA A C 1
ATOM 571 O O . ALA A 1 78 ? -0.946 1.762 -12.844 1.00 92.81 78 ALA A O 1
ATOM 572 N N . VAL A 1 79 ? 0.628 0.423 -11.961 1.00 93.06 79 VAL A N 1
ATOM 573 C CA . VAL A 1 79 ? 1.455 1.511 -11.393 1.00 93.06 79 VAL A CA 1
ATOM 574 C C . VAL A 1 79 ? 2.957 1.372 -11.681 1.00 93.06 79 VAL A C 1
ATOM 576 O O . VAL A 1 79 ? 3.767 2.068 -11.075 1.00 93.06 79 VAL A O 1
ATOM 579 N N . GLY A 1 80 ? 3.343 0.482 -12.598 1.00 94.50 80 GLY A N 1
ATOM 580 C CA . GLY A 1 80 ? 4.727 0.242 -13.030 1.00 94.50 80 GLY A CA 1
ATOM 581 C C . GLY A 1 80 ? 5.472 -0.841 -12.243 1.00 94.50 80 GLY A C 1
ATOM 582 O O . GLY A 1 80 ? 6.415 -1.424 -12.766 1.00 94.50 80 GLY A O 1
ATOM 583 N N . ASP A 1 81 ? 5.008 -1.160 -11.037 1.00 95.25 81 ASP A N 1
ATOM 584 C CA . ASP A 1 81 ? 5.581 -2.156 -10.130 1.00 95.25 81 ASP A CA 1
ATOM 585 C C . ASP A 1 81 ? 4.456 -2.877 -9.362 1.00 95.25 81 ASP A C 1
ATOM 587 O O . ASP A 1 81 ? 3.356 -2.325 -9.236 1.00 95.25 81 ASP A O 1
ATOM 591 N N . PRO A 1 82 ? 4.713 -4.084 -8.821 1.00 95.44 82 PRO A N 1
ATOM 592 C CA . PRO A 1 82 ? 3.848 -4.695 -7.818 1.00 95.44 82 PRO A CA 1
ATOM 593 C C . PRO A 1 82 ? 3.533 -3.709 -6.696 1.00 95.44 82 PRO A C 1
ATOM 595 O O . PRO A 1 82 ? 4.424 -2.986 -6.236 1.00 95.44 82 PRO A O 1
ATOM 598 N N . PHE A 1 83 ? 2.297 -3.718 -6.199 1.00 95.75 83 PHE A N 1
ATOM 599 C CA . PHE A 1 83 ? 1.875 -2.757 -5.187 1.00 95.75 83 PHE A CA 1
ATOM 600 C C . PHE A 1 83 ? 0.907 -3.311 -4.146 1.00 95.75 83 PHE A C 1
ATOM 602 O O . PHE A 1 83 ? 0.234 -4.319 -4.361 1.00 95.75 83 PHE A O 1
ATOM 609 N N . LEU A 1 84 ? 0.807 -2.593 -3.028 1.00 95.88 84 LEU A N 1
ATOM 610 C CA . LEU A 1 84 ? -0.340 -2.652 -2.130 1.00 95.88 84 LEU A CA 1
ATOM 611 C C . LEU A 1 84 ? -0.724 -1.256 -1.637 1.00 95.88 84 LEU A C 1
ATOM 613 O O . LEU A 1 84 ? 0.138 -0.387 -1.462 1.00 95.88 84 LEU A O 1
ATOM 617 N N . ILE A 1 85 ? -2.027 -1.077 -1.435 1.00 95.75 85 ILE A N 1
ATOM 618 C CA . ILE A 1 85 ? -2.681 0.093 -0.843 1.00 95.75 85 ILE A CA 1
ATOM 619 C C . ILE A 1 85 ? -3.475 -0.386 0.363 1.00 95.75 85 ILE A C 1
ATOM 621 O O . ILE A 1 85 ? -4.322 -1.293 0.176 1.00 95.75 85 ILE A O 1
#

Secondary structure (DSSP, 8-state):
----S-EEEEEEEES--SSSEEEEEEEESSSEEEEEEEE----TTS--HHHHHHHHHHHHHTT---PPP--EES-STTTSS-EE-

pLDDT: mean 91.11, std 9.52, range [58.84, 98.38]